Protein AF-A0A7C3R305-F1 (afdb_monomer_lite)

Structure (mmCIF, N/CA/C/O backbone):
data_AF-A0A7C3R305-F1
#
_entry.id   AF-A0A7C3R305-F1
#
loop_
_atom_site.group_PDB
_atom_site.id
_atom_site.type_symbol
_atom_site.label_atom_id
_atom_site.label_alt_id
_atom_site.label_comp_id
_atom_site.label_asym_id
_atom_site.label_entity_id
_atom_site.label_seq_id
_atom_site.pdbx_PDB_ins_code
_atom_site.Cartn_x
_atom_site.Cartn_y
_atom_site.Cartn_z
_atom_site.occupancy
_atom_site.B_iso_or_equiv
_atom_site.auth_seq_id
_atom_site.auth_comp_id
_atom_site.auth_asym_id
_atom_site.auth_atom_id
_atom_site.pdbx_PDB_model_num
ATOM 1 N N . MET A 1 1 ? -6.337 -2.016 -11.220 1.00 75.12 1 MET A N 1
ATOM 2 C CA . MET A 1 1 ? -5.970 -2.031 -9.789 1.00 75.12 1 MET A CA 1
ATOM 3 C C . MET A 1 1 ? -5.066 -0.841 -9.471 1.00 75.12 1 MET A C 1
ATOM 5 O O . MET A 1 1 ? -4.197 -0.546 -10.280 1.00 75.12 1 MET A O 1
ATOM 9 N N . ARG A 1 2 ? -5.263 -0.157 -8.337 1.00 80.44 2 ARG A N 1
ATOM 10 C CA . ARG A 1 2 ? -4.468 1.001 -7.887 1.00 80.44 2 ARG A CA 1
ATOM 11 C C . ARG A 1 2 ? -4.003 0.792 -6.447 1.00 80.44 2 ARG A C 1
ATOM 13 O O . ARG A 1 2 ? -4.835 0.585 -5.569 1.00 80.44 2 ARG A O 1
ATOM 20 N N . LEU A 1 3 ? -2.698 0.873 -6.201 1.00 83.62 3 LEU A N 1
ATOM 21 C CA . LEU A 1 3 ? -2.130 0.790 -4.852 1.00 83.62 3 LEU A CA 1
ATOM 22 C C . LEU A 1 3 ? -2.492 2.049 -4.056 1.00 83.62 3 LEU A C 1
ATOM 24 O O . LEU A 1 3 ? -2.285 3.167 -4.530 1.00 83.62 3 LEU A O 1
ATOM 28 N N . LEU A 1 4 ? -3.056 1.874 -2.860 1.00 89.62 4 LEU A N 1
ATOM 29 C CA . LEU A 1 4 ? -3.477 2.985 -2.010 1.00 89.62 4 LEU A CA 1
ATOM 30 C C . LEU A 1 4 ? -2.444 3.294 -0.939 1.00 89.62 4 LEU A C 1
ATOM 32 O O . LEU A 1 4 ? -1.928 4.410 -0.899 1.00 89.62 4 LEU A O 1
ATOM 36 N N . PHE A 1 5 ? -2.149 2.322 -0.080 1.00 92.62 5 PHE A N 1
ATOM 37 C CA . PHE A 1 5 ? -1.180 2.473 0.996 1.00 92.62 5 PHE A CA 1
ATOM 38 C C . PHE A 1 5 ? -0.674 1.122 1.499 1.00 92.62 5 PHE A C 1
ATOM 40 O O . PHE A 1 5 ? -1.287 0.085 1.250 1.00 92.62 5 PHE A O 1
ATOM 47 N N . ILE A 1 6 ? 0.435 1.164 2.231 1.00 92.69 6 ILE A N 1
ATOM 48 C CA . ILE A 1 6 ? 0.988 0.044 2.998 1.00 92.69 6 ILE A CA 1
ATOM 49 C C . ILE A 1 6 ? 0.831 0.385 4.477 1.00 92.69 6 ILE A C 1
ATOM 51 O O . ILE A 1 6 ? 1.137 1.513 4.876 1.00 92.69 6 ILE A O 1
ATOM 55 N N . TYR A 1 7 ? 0.365 -0.565 5.281 1.00 94.12 7 TYR A N 1
ATOM 56 C CA . TYR A 1 7 ? 0.293 -0.424 6.732 1.00 94.12 7 TYR A CA 1
ATOM 57 C C . TYR A 1 7 ? 1.203 -1.436 7.415 1.00 94.12 7 TYR A C 1
ATOM 59 O O . TYR A 1 7 ? 1.065 -2.637 7.198 1.00 94.12 7 TYR A O 1
ATOM 67 N N . PHE A 1 8 ? 2.099 -0.940 8.264 1.00 94.06 8 PHE A N 1
ATOM 68 C CA . PHE A 1 8 ? 2.980 -1.753 9.095 1.00 94.06 8 PHE A CA 1
ATOM 69 C C . PHE A 1 8 ? 2.305 -2.021 10.438 1.00 94.06 8 PHE A C 1
ATOM 71 O O . PHE A 1 8 ? 2.181 -1.119 11.267 1.00 94.06 8 PHE A O 1
ATOM 78 N N . TYR A 1 9 ? 1.848 -3.255 10.641 1.00 92.69 9 TYR A N 1
ATOM 79 C CA . TYR A 1 9 ? 1.238 -3.697 11.897 1.00 92.69 9 TYR A CA 1
ATOM 80 C C . TYR A 1 9 ? 2.242 -4.328 12.861 1.00 92.69 9 TYR A C 1
ATOM 82 O O . TYR A 1 9 ? 1.906 -4.528 14.021 1.00 92.69 9 TYR A O 1
ATOM 90 N N . GLU A 1 10 ? 3.468 -4.588 12.410 1.00 92.75 10 GLU A N 1
ATOM 91 C CA . GLU A 1 10 ? 4.608 -4.867 13.280 1.00 92.75 10 GLU A CA 1
ATOM 92 C C . GLU A 1 10 ? 5.788 -3.961 12.920 1.00 92.75 10 GLU A C 1
ATOM 94 O O . GLU A 1 10 ? 5.895 -3.435 11.808 1.00 92.75 10 GLU A O 1
ATOM 99 N N . THR A 1 11 ? 6.704 -3.779 13.871 1.00 94.06 11 THR A N 1
ATOM 100 C CA . THR A 1 11 ? 7.942 -3.037 13.618 1.00 94.06 11 THR A CA 1
ATOM 101 C C . THR A 1 11 ? 8.892 -3.874 12.763 1.00 94.06 11 THR A C 1
ATOM 103 O O . THR A 1 11 ? 9.287 -4.973 13.151 1.00 94.06 11 THR A O 1
ATOM 106 N N . LYS A 1 12 ? 9.329 -3.328 11.624 1.00 93.44 12 LYS A N 1
ATOM 107 C CA . LYS A 1 12 ? 10.298 -3.970 10.729 1.00 93.44 12 LYS A CA 1
ATOM 108 C C . LYS A 1 12 ? 11.328 -2.959 10.234 1.00 93.44 12 LYS A C 1
ATOM 110 O O . LYS A 1 12 ? 11.027 -2.059 9.452 1.00 93.44 12 LYS A O 1
ATOM 115 N N . GLY A 1 13 ? 12.576 -3.140 10.669 1.00 89.56 13 GLY A N 1
ATOM 116 C CA . GLY A 1 13 ? 13.680 -2.238 10.337 1.00 89.56 13 GLY A CA 1
ATOM 117 C C . GLY A 1 13 ? 13.389 -0.802 10.771 1.00 89.56 13 GLY A C 1
ATOM 118 O O . GLY A 1 13 ? 13.283 -0.532 11.962 1.00 89.56 13 GLY A O 1
ATOM 119 N N . THR A 1 14 ? 13.273 0.116 9.811 1.00 89.88 14 THR A N 1
ATOM 120 C CA . THR A 1 14 ? 13.009 1.544 10.059 1.00 89.88 14 THR A CA 1
ATOM 121 C C . THR A 1 14 ? 11.526 1.878 10.224 1.00 89.88 14 THR A C 1
ATOM 123 O O . THR A 1 14 ? 11.201 2.957 10.724 1.00 89.88 14 THR A O 1
ATOM 126 N N . PHE A 1 15 ? 10.623 0.977 9.834 1.00 93.31 15 PHE A N 1
ATOM 127 C CA . PHE A 1 15 ? 9.183 1.190 9.933 1.00 93.31 15 PHE A CA 1
ATOM 128 C C . PHE A 1 15 ? 8.678 0.690 11.281 1.00 93.31 15 PHE A C 1
ATOM 130 O O . PHE A 1 15 ? 8.815 -0.488 11.611 1.00 93.31 15 PHE A O 1
ATOM 137 N N . LYS A 1 16 ? 8.102 1.600 12.068 1.00 95.00 16 LYS A N 1
ATOM 138 C CA . LYS A 1 16 ? 7.470 1.271 13.349 1.00 95.00 16 LYS A CA 1
ATOM 139 C C . LYS A 1 16 ? 6.061 0.738 13.124 1.00 95.00 16 LYS A C 1
ATOM 141 O O . LYS A 1 16 ? 5.419 1.080 12.128 1.00 95.00 16 LYS A O 1
ATOM 146 N N . GLU A 1 17 ? 5.564 -0.018 14.091 1.00 93.94 17 GLU A N 1
ATOM 147 C CA . GLU A 1 17 ? 4.142 -0.344 14.164 1.00 93.94 17 GLU A CA 1
ATOM 148 C C . GLU A 1 17 ? 3.280 0.925 14.037 1.00 93.94 17 GLU A C 1
ATOM 150 O O . GLU A 1 17 ? 3.595 1.983 14.587 1.00 93.94 17 GLU A O 1
ATOM 155 N N . GLY A 1 18 ? 2.200 0.823 13.266 1.00 92.44 18 GLY A N 1
ATOM 156 C CA . GLY A 1 18 ? 1.284 1.920 12.988 1.00 92.44 18 GLY A CA 1
ATOM 157 C C . GLY A 1 18 ? 1.693 2.791 11.800 1.00 92.44 18 GLY A C 1
ATOM 158 O O . GLY A 1 18 ? 0.936 3.687 11.424 1.00 92.44 18 GLY A O 1
ATOM 159 N N . THR A 1 19 ? 2.857 2.548 11.185 1.00 94.50 19 THR A N 1
ATOM 160 C CA . THR A 1 19 ? 3.308 3.338 10.032 1.00 94.50 19 THR A CA 1
ATOM 161 C C . THR A 1 19 ? 2.393 3.110 8.829 1.00 94.50 19 THR A C 1
ATOM 163 O O . THR A 1 19 ? 2.194 1.976 8.394 1.00 94.50 19 THR A O 1
ATOM 166 N N . ILE A 1 20 ? 1.880 4.203 8.256 1.00 94.62 20 ILE A N 1
ATOM 167 C CA . ILE A 1 20 ? 1.140 4.209 6.991 1.00 94.62 20 ILE A CA 1
ATOM 168 C C . ILE A 1 20 ? 2.007 4.870 5.923 1.00 94.62 20 ILE A C 1
ATOM 170 O O . ILE A 1 20 ? 2.346 6.048 6.035 1.00 94.62 20 ILE A O 1
ATOM 174 N N . ILE A 1 21 ? 2.310 4.136 4.855 1.00 92.31 21 ILE A N 1
ATOM 175 C CA . ILE A 1 21 ? 2.936 4.686 3.652 1.00 92.31 21 ILE A CA 1
ATOM 176 C C . ILE A 1 21 ? 1.854 4.882 2.596 1.00 92.31 21 ILE A C 1
ATOM 178 O O . ILE A 1 21 ? 1.398 3.917 1.987 1.00 92.31 21 ILE A O 1
ATOM 182 N N . SER A 1 22 ? 1.429 6.129 2.384 1.00 90.31 22 SER A N 1
ATOM 183 C CA . SER A 1 22 ? 0.449 6.463 1.345 1.00 90.31 22 SER A CA 1
ATOM 184 C C . SER A 1 22 ? 1.109 6.479 -0.032 1.00 90.31 22 SER A C 1
ATOM 186 O O . SER A 1 22 ? 2.066 7.218 -0.256 1.00 90.31 22 SER A O 1
ATOM 188 N N . LEU A 1 23 ? 0.571 5.689 -0.957 1.00 84.81 23 LEU A N 1
ATOM 189 C CA . LEU A 1 23 ? 1.038 5.571 -2.341 1.00 84.81 23 LEU A CA 1
ATOM 190 C C . LEU A 1 23 ? 0.098 6.273 -3.332 1.00 84.81 23 LEU A C 1
ATOM 192 O O . LEU A 1 23 ? 0.502 6.599 -4.445 1.00 84.81 23 LEU A O 1
ATOM 196 N N . SER A 1 24 ? -1.147 6.550 -2.932 1.00 83.06 24 SER A N 1
ATOM 197 C CA . SER A 1 24 ? -2.142 7.200 -3.785 1.00 83.06 24 SER A CA 1
ATOM 198 C C . SER A 1 24 ? -2.327 8.680 -3.462 1.00 83.06 24 SER A C 1
ATOM 200 O O . SER A 1 24 ? -2.426 9.079 -2.304 1.00 83.06 24 SER A O 1
ATOM 202 N N . LYS A 1 25 ? -2.474 9.500 -4.511 1.00 82.56 25 LYS A N 1
ATOM 203 C CA . LYS A 1 25 ? -2.934 10.899 -4.408 1.00 82.56 25 LYS A CA 1
ATOM 204 C C . LYS A 1 25 ? -4.462 11.031 -4.350 1.00 82.56 25 LYS A C 1
ATOM 206 O O . LYS A 1 25 ? -4.971 12.123 -4.089 1.00 82.56 25 LYS A O 1
ATOM 211 N N . LYS A 1 26 ? -5.194 9.942 -4.620 1.00 87.19 26 LYS A N 1
ATOM 212 C CA . LYS A 1 26 ? -6.662 9.926 -4.677 1.00 87.19 26 LYS A CA 1
ATOM 213 C C . LYS A 1 26 ? -7.300 10.011 -3.303 1.00 87.19 26 LYS A C 1
ATOM 215 O O . LYS A 1 26 ? -8.376 10.590 -3.178 1.00 87.19 26 LYS A O 1
ATOM 220 N N . TYR A 1 27 ? -6.650 9.451 -2.290 1.00 90.50 27 TYR A N 1
ATOM 221 C CA . TYR A 1 27 ? -7.194 9.383 -0.945 1.00 90.50 27 TYR A CA 1
ATOM 222 C C . TYR A 1 27 ? -6.183 9.859 0.087 1.00 90.50 27 TYR A C 1
ATOM 224 O O . TYR A 1 27 ? -4.997 9.557 0.002 1.00 90.50 27 TYR A O 1
ATOM 232 N N . THR A 1 28 ? -6.677 10.560 1.100 1.00 92.06 28 THR A N 1
ATOM 233 C CA . THR A 1 28 ? -5.970 10.727 2.368 1.00 92.06 28 THR A CA 1
ATOM 234 C C . THR A 1 28 ? -6.388 9.596 3.299 1.00 92.06 28 THR A C 1
ATOM 236 O O . THR A 1 28 ? -7.586 9.362 3.475 1.00 92.06 28 THR A O 1
ATOM 239 N N . VAL A 1 29 ? -5.406 8.904 3.877 1.00 93.94 29 VAL A N 1
ATOM 240 C CA . VAL A 1 29 ? -5.608 7.773 4.792 1.00 93.94 29 VAL A CA 1
ATOM 241 C C . VAL A 1 29 ? -5.477 8.252 6.234 1.00 93.94 29 VAL A C 1
ATOM 243 O O . VAL A 1 29 ? -4.595 9.047 6.555 1.00 93.94 29 VAL A O 1
ATOM 246 N N . SER A 1 30 ? -6.333 7.762 7.122 1.00 92.81 30 SER A N 1
ATOM 247 C CA . SER A 1 30 ? -6.197 7.946 8.568 1.00 92.81 30 SER A CA 1
ATOM 248 C C . SER A 1 30 ? -6.503 6.635 9.280 1.00 92.81 30 SER A C 1
ATOM 250 O O . SER A 1 30 ? -7.510 6.001 8.967 1.00 92.81 30 SER A O 1
ATOM 252 N N . LYS A 1 31 ? -5.646 6.230 10.223 1.00 92.44 31 LYS A N 1
ATOM 253 C CA . LYS A 1 31 ? -5.933 5.115 11.136 1.00 92.44 31 LYS A CA 1
ATOM 254 C C . LYS A 1 31 ? -6.958 5.580 12.173 1.00 92.44 31 LYS A C 1
ATOM 256 O O . LYS A 1 31 ? -6.868 6.717 12.635 1.00 92.44 31 LYS A O 1
ATOM 261 N N . LEU A 1 32 ? -7.918 4.730 12.513 1.00 91.56 32 LEU A N 1
ATOM 262 C CA . LEU A 1 32 ? -8.786 4.932 13.673 1.00 91.56 32 LEU A CA 1
ATOM 263 C C . LEU A 1 32 ? -8.167 4.259 14.912 1.00 91.56 32 LEU A C 1
ATOM 265 O O . LEU A 1 32 ? -7.203 3.504 14.799 1.00 91.56 32 LEU A O 1
ATOM 269 N N . ASP A 1 33 ? -8.706 4.534 16.101 1.00 81.69 33 ASP A N 1
ATOM 270 C CA . ASP A 1 33 ? -8.149 4.022 17.369 1.00 81.69 33 ASP A CA 1
ATOM 271 C C . ASP A 1 33 ? -8.233 2.494 17.499 1.00 81.69 33 ASP A C 1
ATOM 273 O O . ASP A 1 33 ? -7.533 1.890 18.309 1.00 81.69 33 ASP A O 1
ATOM 277 N N . LYS A 1 34 ? -9.089 1.860 16.697 1.00 80.62 34 LYS A N 1
ATOM 278 C CA . LYS A 1 34 ? -9.234 0.409 16.641 1.00 80.62 34 LYS A CA 1
ATOM 279 C C . LYS A 1 34 ? -8.247 -0.213 15.660 1.00 80.62 34 LYS A C 1
ATOM 281 O O . LYS A 1 34 ? -7.893 0.367 14.631 1.00 80.62 34 LYS A O 1
ATOM 286 N N . ASP A 1 35 ? -7.852 -1.440 15.967 1.00 84.50 35 ASP A N 1
ATOM 287 C CA . ASP A 1 35 ? -6.965 -2.221 15.119 1.00 84.50 35 ASP A CA 1
ATOM 288 C C . ASP A 1 35 ? -7.564 -2.443 13.725 1.00 84.50 35 ASP A C 1
ATOM 290 O O . ASP A 1 35 ? -8.722 -2.825 13.583 1.00 84.50 35 ASP A O 1
ATOM 294 N N . PHE A 1 36 ? -6.745 -2.207 12.695 1.00 91.06 36 PHE A N 1
ATOM 295 C CA . PHE A 1 36 ? -7.070 -2.425 11.277 1.00 91.06 36 PHE A CA 1
ATOM 296 C C . PHE A 1 36 ? -8.291 -1.653 10.740 1.00 91.06 36 PHE A C 1
ATOM 298 O O . PHE A 1 36 ? -8.817 -1.996 9.678 1.00 91.06 36 PHE A O 1
ATOM 305 N N . GLU A 1 37 ? -8.707 -0.575 11.413 1.00 94.31 37 GLU A N 1
ATOM 306 C CA . GLU A 1 37 ? -9.743 0.335 10.921 1.00 94.31 37 GLU A CA 1
ATOM 307 C C . GLU A 1 37 ? -9.144 1.618 10.324 1.00 94.31 37 GLU A C 1
ATOM 309 O O . GLU A 1 37 ? -8.340 2.320 10.947 1.00 94.31 37 GLU A O 1
ATOM 314 N N . PHE A 1 38 ? -9.582 1.963 9.112 1.00 95.75 38 PHE A N 1
ATOM 315 C CA . PHE A 1 38 ? -9.079 3.109 8.362 1.00 95.75 38 PHE A CA 1
ATOM 316 C C . PHE A 1 38 ? -10.208 3.974 7.809 1.00 95.75 38 PHE A C 1
ATOM 318 O O . PHE A 1 38 ? -11.257 3.499 7.369 1.00 95.75 38 PHE A O 1
ATOM 325 N N . LYS A 1 39 ? -9.950 5.279 7.754 1.00 95.50 39 LYS A N 1
ATOM 326 C CA . LYS A 1 39 ? -10.785 6.255 7.061 1.00 95.50 39 LYS A CA 1
ATOM 327 C C . LYS A 1 39 ? -10.057 6.767 5.826 1.00 95.50 39 LYS A C 1
ATOM 329 O O . LYS A 1 39 ? -8.943 7.280 5.918 1.00 95.50 39 LYS A O 1
ATOM 334 N N . LEU A 1 40 ? -10.710 6.649 4.677 1.00 94.50 40 LEU A N 1
ATOM 335 C CA . LEU A 1 40 ? -10.227 7.125 3.386 1.00 94.50 40 LEU A CA 1
ATOM 336 C C . LEU A 1 40 ? -11.082 8.310 2.944 1.00 94.50 40 LEU A C 1
ATOM 338 O O . LEU A 1 40 ? -12.264 8.161 2.631 1.00 94.50 40 LEU A O 1
ATOM 342 N N . LYS A 1 41 ? -10.476 9.499 2.893 1.00 94.00 41 LYS A N 1
ATOM 343 C CA . LYS A 1 41 ? -11.121 10.712 2.379 1.00 94.00 41 LYS A CA 1
ATOM 344 C C . LYS A 1 41 ? -10.666 10.957 0.945 1.00 94.00 41 LYS A C 1
ATOM 346 O O . LYS A 1 41 ? -9.481 11.190 0.717 1.00 94.00 41 LYS A O 1
ATOM 351 N N . LYS A 1 42 ? -11.595 10.914 -0.018 1.00 91.25 42 LYS A N 1
ATOM 352 C CA . LYS A 1 42 ? -11.282 11.213 -1.424 1.00 91.25 42 LYS A CA 1
ATOM 353 C C . LYS A 1 42 ? -10.814 12.665 -1.551 1.00 91.25 42 LYS A C 1
ATOM 355 O O . LYS A 1 42 ? -11.415 13.576 -0.984 1.00 91.25 42 LYS A O 1
ATOM 360 N N . ASN A 1 43 ? -9.738 12.866 -2.296 1.00 88.81 43 ASN A N 1
ATOM 361 C CA . ASN A 1 43 ? -9.264 14.178 -2.687 1.00 88.81 43 ASN A CA 1
ATOM 362 C C . ASN A 1 43 ? -10.131 14.699 -3.842 1.00 88.81 43 ASN A C 1
ATOM 364 O O . ASN A 1 43 ? -10.144 14.116 -4.925 1.00 88.81 43 ASN A O 1
ATOM 368 N N . ASN A 1 44 ? -10.838 15.805 -3.616 1.00 87.69 44 ASN A N 1
ATOM 369 C CA . ASN A 1 44 ? -11.737 16.405 -4.607 1.00 87.69 44 ASN A CA 1
ATOM 370 C C . ASN A 1 44 ? -10.999 16.944 -5.843 1.00 87.69 44 ASN A C 1
ATOM 372 O O . ASN A 1 44 ? -11.617 17.125 -6.885 1.00 87.69 44 ASN A O 1
ATOM 376 N N . LEU A 1 45 ? -9.693 17.198 -5.729 1.00 85.56 45 LEU A N 1
ATOM 377 C CA . LEU A 1 45 ? -8.846 17.659 -6.831 1.00 85.56 45 LEU A CA 1
ATOM 378 C C . LEU A 1 45 ? -8.261 16.503 -7.650 1.00 85.56 45 LEU A C 1
ATOM 380 O O . LEU A 1 45 ? -7.593 16.741 -8.654 1.00 85.56 45 LEU A O 1
ATOM 384 N N . PHE A 1 46 ? -8.462 15.254 -7.220 1.00 82.81 46 PHE A N 1
ATOM 385 C CA . PHE A 1 46 ? -7.953 14.103 -7.947 1.00 82.81 46 PHE A CA 1
ATOM 386 C C . PHE A 1 46 ? -8.764 13.876 -9.223 1.00 82.81 46 PHE A C 1
ATOM 388 O O . PHE A 1 46 ? -9.975 13.661 -9.176 1.00 82.81 46 PHE A O 1
ATOM 395 N N . GLN A 1 47 ? -8.070 13.879 -10.354 1.00 79.69 47 GLN A N 1
ATOM 396 C CA . GLN A 1 47 ? -8.631 13.575 -11.661 1.00 79.69 47 GLN A CA 1
ATOM 397 C C . GLN A 1 47 ? -8.277 12.126 -12.012 1.00 79.69 47 GLN A C 1
ATOM 399 O O . GLN A 1 47 ? -7.100 11.804 -12.165 1.00 79.69 47 GLN A O 1
ATOM 404 N N . ASP A 1 48 ? -9.289 11.253 -12.102 1.00 73.38 48 ASP A N 1
ATOM 405 C CA . ASP A 1 48 ? -9.087 9.812 -12.330 1.00 73.38 48 ASP A CA 1
ATOM 406 C C . ASP A 1 48 ? -8.393 9.518 -13.683 1.00 73.38 48 ASP A C 1
ATOM 408 O O . ASP A 1 48 ? -7.641 8.548 -13.744 1.00 73.38 48 ASP A O 1
ATOM 412 N N . ASP A 1 49 ? -8.547 10.392 -14.689 1.00 68.56 49 ASP A N 1
ATOM 413 C CA . ASP A 1 49 ? -8.012 10.227 -16.056 1.00 68.56 49 ASP A CA 1
ATOM 414 C C . ASP A 1 49 ? -6.790 11.123 -16.375 1.00 68.56 49 ASP A C 1
ATOM 416 O O . ASP A 1 49 ? -6.428 11.293 -17.538 1.00 68.56 49 ASP A O 1
ATOM 420 N N . PHE A 1 50 ? -6.157 11.746 -15.370 1.00 66.69 50 PHE A N 1
ATOM 421 C CA . PHE A 1 50 ? -5.034 12.672 -15.609 1.00 66.69 50 PHE A CA 1
ATOM 422 C C . PHE A 1 50 ? -3.761 11.961 -16.084 1.00 66.69 50 PHE A C 1
ATOM 424 O O . PHE A 1 50 ? -3.098 12.402 -17.022 1.00 66.69 50 PHE A O 1
ATOM 431 N N . TYR A 1 51 ? -3.418 10.851 -15.434 1.00 58.16 51 TYR A N 1
ATOM 432 C CA . TYR A 1 51 ? -2.404 9.927 -15.924 1.00 58.16 51 TYR A CA 1
ATOM 433 C C . TYR A 1 51 ? -3.157 8.912 -16.787 1.00 58.16 51 TYR A C 1
ATOM 435 O O . TYR A 1 51 ? -4.072 8.262 -16.288 1.00 58.16 51 TYR A O 1
ATOM 443 N N . GLY A 1 52 ? -2.856 8.850 -18.089 1.00 55.06 52 GLY A N 1
ATOM 444 C CA . GLY A 1 52 ? -3.562 7.981 -19.038 1.00 55.06 52 GLY A CA 1
ATOM 445 C C . GLY A 1 52 ? -3.710 6.543 -18.524 1.00 55.06 52 GLY A C 1
ATOM 446 O O . GLY A 1 52 ? -2.922 6.096 -17.695 1.00 55.06 52 GLY A O 1
ATOM 447 N N . SER A 1 53 ? -4.707 5.819 -19.039 1.00 53.38 53 SER A N 1
ATOM 448 C CA . SER A 1 53 ? -5.298 4.576 -18.502 1.00 53.38 53 SER A CA 1
ATOM 449 C C . SER A 1 53 ? -4.367 3.428 -18.070 1.00 53.38 53 SER A C 1
ATOM 451 O O . SER A 1 53 ? -4.869 2.430 -17.557 1.00 53.38 53 SER A O 1
ATOM 453 N N . ASN A 1 54 ? -3.051 3.505 -18.285 1.00 49.62 54 ASN A N 1
ATOM 454 C CA . ASN A 1 54 ? -2.205 2.322 -18.325 1.00 49.62 54 ASN A CA 1
ATOM 455 C C . ASN A 1 54 ? -1.060 2.262 -17.297 1.00 49.62 54 ASN A C 1
ATOM 457 O O . ASN A 1 54 ? -0.657 1.139 -17.012 1.00 49.62 54 ASN A O 1
ATOM 461 N N . ILE A 1 55 ? -0.512 3.358 -16.731 1.00 56.09 55 ILE A N 1
ATOM 462 C CA . ILE A 1 55 ? 0.658 3.246 -15.818 1.00 56.09 55 ILE A CA 1
ATOM 463 C C . ILE A 1 55 ? 0.738 4.381 -14.771 1.00 56.09 55 ILE A C 1
ATOM 465 O O . ILE A 1 55 ? 0.970 5.537 -15.122 1.00 56.09 55 ILE A O 1
ATOM 469 N N . ASP A 1 56 ? 0.657 4.025 -13.482 1.00 55.28 56 ASP A N 1
ATOM 470 C CA . ASP A 1 56 ? 1.110 4.859 -12.356 1.00 55.28 56 ASP A CA 1
ATOM 471 C C . ASP A 1 56 ? 2.603 4.560 -12.089 1.00 55.28 56 ASP A C 1
ATOM 473 O O . ASP A 1 56 ? 2.967 3.416 -11.812 1.00 55.28 56 ASP A O 1
ATOM 477 N N . ILE A 1 57 ? 3.484 5.566 -12.176 1.00 63.03 57 ILE A N 1
ATOM 478 C CA . ILE A 1 57 ? 4.928 5.410 -11.906 1.00 63.03 57 ILE A CA 1
ATOM 479 C C . ILE A 1 57 ? 5.249 5.938 -10.504 1.00 63.03 57 ILE A C 1
ATOM 481 O O . ILE A 1 57 ? 5.033 7.114 -10.210 1.00 63.03 57 ILE A O 1
ATOM 485 N N . GLY A 1 58 ? 5.813 5.078 -9.654 1.00 64.81 58 GLY A N 1
ATOM 486 C CA . GLY A 1 58 ? 6.359 5.438 -8.345 1.00 64.81 58 GLY A CA 1
ATOM 487 C C . GLY A 1 58 ? 7.872 5.232 -8.302 1.00 64.81 58 GLY A C 1
ATOM 488 O O . GLY A 1 58 ? 8.375 4.225 -8.795 1.00 64.81 58 GLY A O 1
ATOM 489 N N . ALA A 1 59 ? 8.602 6.169 -7.696 1.00 67.88 59 ALA A N 1
ATOM 490 C CA . ALA A 1 59 ? 10.036 6.040 -7.450 1.00 67.88 59 ALA A CA 1
ATOM 491 C C . ALA A 1 59 ? 10.304 6.010 -5.941 1.00 67.88 59 ALA A C 1
ATOM 493 O O . ALA A 1 59 ? 9.845 6.885 -5.208 1.00 67.88 59 ALA A O 1
ATOM 494 N N . VAL A 1 60 ? 11.065 5.014 -5.483 1.00 71.69 60 VAL A N 1
ATOM 495 C CA . VAL A 1 60 ? 11.523 4.902 -4.090 1.00 71.69 60 VAL A CA 1
ATOM 496 C C . VAL A 1 60 ? 12.996 5.298 -4.041 1.00 71.69 60 VAL A C 1
ATOM 498 O O . VAL A 1 60 ? 13.851 4.587 -4.565 1.00 71.69 60 VAL A O 1
ATOM 501 N N . ILE A 1 61 ? 13.297 6.434 -3.412 1.00 74.75 61 ILE A N 1
ATOM 502 C CA . ILE A 1 61 ? 14.652 6.990 -3.297 1.00 74.75 61 ILE A CA 1
ATOM 503 C C . ILE A 1 61 ? 14.959 7.220 -1.816 1.00 74.75 61 ILE A C 1
ATOM 505 O O . ILE A 1 61 ? 14.096 7.651 -1.057 1.00 74.75 61 ILE A O 1
ATOM 509 N N . GLY A 1 62 ? 16.188 6.929 -1.400 1.00 76.06 62 GLY A N 1
ATOM 510 C CA . GLY A 1 62 ? 16.654 7.169 -0.036 1.00 76.06 62 GLY A CA 1
ATOM 511 C C . GLY A 1 62 ? 18.053 6.611 0.191 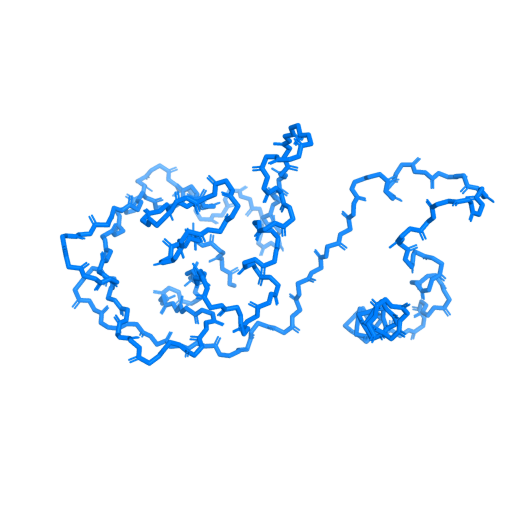1.00 76.06 62 GLY A C 1
ATOM 512 O O . GLY A 1 62 ? 18.530 5.782 -0.589 1.00 76.06 62 GLY A O 1
ATOM 513 N N . GLU A 1 63 ? 18.701 7.033 1.273 1.00 77.44 63 GLU A N 1
ATOM 514 C CA . GLU A 1 63 ? 20.035 6.565 1.664 1.00 77.44 63 GLU A CA 1
ATOM 515 C C . GLU A 1 63 ? 20.055 5.067 2.011 1.00 77.44 63 GLU A C 1
ATOM 517 O O . GLU A 1 63 ? 19.015 4.404 2.150 1.00 77.44 63 GLU A O 1
ATOM 522 N N . ASN A 1 64 ? 21.248 4.486 2.119 1.00 75.44 64 ASN A N 1
ATOM 523 C CA . ASN A 1 64 ? 21.400 3.097 2.545 1.00 75.44 64 ASN A CA 1
ATOM 524 C C . ASN A 1 64 ? 20.872 2.907 3.975 1.00 75.44 64 ASN A C 1
ATOM 526 O O . ASN A 1 64 ? 21.016 3.779 4.821 1.00 75.44 64 ASN A O 1
ATOM 530 N N . GLY A 1 65 ? 20.207 1.777 4.229 1.00 77.44 65 GLY A N 1
ATOM 531 C CA . GLY A 1 65 ? 19.623 1.477 5.544 1.00 77.44 65 GLY A CA 1
ATOM 532 C C . GLY A 1 65 ? 18.270 2.136 5.847 1.00 77.44 65 GLY A C 1
ATOM 533 O O . GLY A 1 65 ? 17.674 1.827 6.869 1.00 77.44 65 GLY A O 1
ATOM 534 N N . THR A 1 66 ? 17.715 2.961 4.953 1.00 84.19 66 THR A N 1
ATOM 535 C CA . THR A 1 66 ? 16.418 3.652 5.167 1.00 84.19 66 THR A CA 1
ATOM 536 C C . THR A 1 66 ? 15.173 2.758 5.076 1.00 84.19 66 THR A C 1
ATOM 538 O O . THR A 1 66 ? 14.059 3.229 5.287 1.00 84.19 66 THR A O 1
ATOM 541 N N . GLY A 1 67 ? 15.338 1.464 4.779 1.00 84.25 67 GLY A N 1
ATOM 542 C CA . GLY A 1 67 ? 14.233 0.501 4.700 1.00 84.25 67 GLY A CA 1
ATOM 543 C C . GLY A 1 67 ? 13.647 0.290 3.302 1.00 84.25 67 GLY A C 1
ATOM 544 O O . GLY A 1 67 ? 12.632 -0.384 3.177 1.00 84.25 67 GLY A O 1
ATOM 545 N N . LYS A 1 68 ? 14.288 0.786 2.231 1.00 85.88 68 LYS A N 1
ATOM 546 C CA . LYS A 1 68 ? 13.825 0.588 0.838 1.00 85.88 68 LYS A CA 1
ATOM 547 C C . LYS A 1 68 ? 13.485 -0.875 0.516 1.00 85.88 68 LYS A C 1
ATOM 549 O O . LYS A 1 68 ? 12.422 -1.144 -0.026 1.00 85.88 68 LYS A O 1
ATOM 554 N N . SER A 1 69 ? 14.348 -1.820 0.894 1.00 82.25 69 SER A N 1
ATOM 555 C CA . SER A 1 69 ? 14.114 -3.252 0.654 1.00 82.25 69 SER A CA 1
ATOM 556 C C . SER A 1 69 ? 12.919 -3.793 1.436 1.00 82.25 69 SER A C 1
ATOM 558 O O . SER A 1 69 ? 12.184 -4.622 0.918 1.00 82.25 69 SER A O 1
ATOM 560 N N . ILE A 1 70 ? 12.691 -3.299 2.658 1.00 87.00 70 ILE A N 1
ATOM 561 C CA . ILE A 1 70 ? 11.522 -3.674 3.463 1.00 87.00 70 ILE A CA 1
ATOM 562 C C . ILE A 1 70 ? 10.251 -3.159 2.788 1.00 87.00 70 ILE A C 1
ATOM 564 O O . ILE A 1 70 ? 9.309 -3.920 2.638 1.00 87.00 70 ILE A O 1
ATOM 568 N N . LEU A 1 71 ? 10.254 -1.915 2.297 1.00 86.94 71 LEU A N 1
ATOM 569 C CA . LEU A 1 71 ? 9.118 -1.336 1.576 1.00 86.94 71 LEU A CA 1
ATOM 570 C C . LEU A 1 71 ? 8.761 -2.131 0.310 1.00 86.94 71 LEU A C 1
ATOM 572 O O . LEU A 1 71 ? 7.588 -2.373 0.042 1.00 86.94 71 LEU A O 1
ATOM 576 N N . ILE A 1 72 ? 9.767 -2.543 -0.467 1.00 83.44 72 ILE A N 1
ATOM 577 C CA . ILE A 1 72 ? 9.557 -3.379 -1.657 1.00 83.44 72 ILE A CA 1
ATOM 578 C C . ILE A 1 72 ? 9.060 -4.774 -1.263 1.00 83.44 72 ILE A C 1
ATOM 580 O O . ILE A 1 72 ? 8.141 -5.291 -1.895 1.00 83.44 72 ILE A O 1
ATOM 584 N N . ASN A 1 73 ? 9.604 -5.368 -0.199 1.00 81.50 73 ASN A N 1
ATOM 585 C CA . ASN A 1 73 ? 9.158 -6.675 0.279 1.00 81.50 73 ASN A CA 1
ATOM 586 C C . ASN A 1 73 ? 7.732 -6.642 0.841 1.00 81.50 73 ASN A C 1
ATOM 588 O O . ASN A 1 73 ? 7.003 -7.588 0.594 1.00 81.50 73 ASN A O 1
ATOM 592 N N . SER A 1 74 ? 7.289 -5.552 1.474 1.00 85.06 74 SER A N 1
ATOM 593 C CA . SER A 1 74 ? 5.880 -5.366 1.860 1.00 85.06 74 SER A CA 1
ATOM 594 C C . SER A 1 74 ? 4.919 -5.435 0.672 1.00 85.06 74 SER A C 1
ATOM 596 O O . SER A 1 74 ? 3.761 -5.801 0.832 1.00 85.06 74 SER A O 1
ATOM 598 N N . LEU A 1 75 ? 5.377 -5.047 -0.523 1.00 80.62 75 LEU A N 1
ATOM 599 C CA . LEU A 1 75 ? 4.588 -5.147 -1.751 1.00 80.62 75 LEU A CA 1
ATOM 600 C C . LEU A 1 75 ? 4.687 -6.547 -2.370 1.00 80.62 75 LEU A C 1
ATOM 602 O O . LEU A 1 75 ? 3.687 -7.074 -2.847 1.00 80.62 75 LEU A O 1
ATOM 606 N N . ARG A 1 76 ? 5.894 -7.126 -2.390 1.00 76.00 76 ARG A N 1
ATOM 607 C CA . ARG A 1 76 ? 6.214 -8.381 -3.089 1.00 76.00 76 ARG A CA 1
ATOM 608 C C . ARG A 1 76 ? 5.823 -9.634 -2.304 1.00 76.00 76 ARG A C 1
ATOM 610 O O . ARG A 1 76 ? 5.266 -10.565 -2.880 1.00 76.00 76 ARG A O 1
ATOM 617 N N . ASP A 1 77 ? 6.181 -9.691 -1.028 1.00 76.06 77 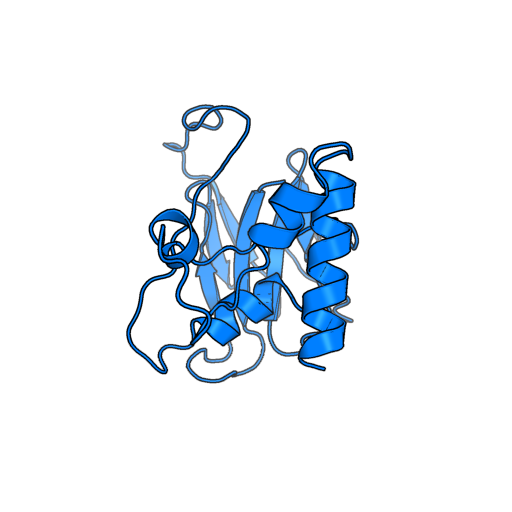ASP A N 1
ATOM 618 C CA . ASP A 1 77 ? 6.020 -10.870 -0.185 1.00 76.06 77 ASP A CA 1
ATOM 619 C C . ASP A 1 77 ? 4.636 -10.871 0.468 1.00 76.06 77 ASP A C 1
ATOM 621 O O . ASP A 1 77 ? 4.409 -10.233 1.492 1.00 76.06 77 ASP A O 1
ATOM 625 N N . LYS A 1 78 ? 3.704 -11.610 -0.137 1.00 73.19 78 LYS A N 1
ATOM 626 C CA . LYS A 1 78 ? 2.324 -11.761 0.357 1.00 73.19 78 LYS A CA 1
ATOM 627 C C . LYS A 1 78 ? 2.212 -12.579 1.648 1.00 73.19 78 LYS A C 1
ATOM 629 O O . LYS A 1 78 ? 1.123 -12.682 2.201 1.00 73.19 78 LYS A O 1
ATOM 634 N N . LYS A 1 79 ? 3.297 -13.240 2.062 1.00 74.81 79 LYS A N 1
ATOM 635 C CA . LYS A 1 79 ? 3.363 -14.043 3.290 1.00 74.81 79 LYS A CA 1
ATOM 636 C C . LYS A 1 79 ? 4.127 -13.321 4.387 1.00 74.81 79 LYS A C 1
ATOM 638 O O . LYS A 1 79 ? 4.506 -13.947 5.381 1.00 74.81 79 LYS A O 1
ATOM 643 N N . ASN A 1 80 ? 4.414 -12.039 4.185 1.00 82.38 80 ASN A N 1
ATOM 644 C CA . ASN A 1 80 ? 5.063 -11.284 5.220 1.00 82.38 80 ASN A CA 1
ATOM 645 C C . ASN A 1 80 ? 4.123 -11.188 6.436 1.00 82.38 80 ASN A C 1
ATOM 647 O O . ASN A 1 80 ? 2.924 -11.426 6.362 1.00 82.38 80 ASN A O 1
ATOM 651 N N . ASN A 1 81 ? 4.702 -10.973 7.606 1.00 88.44 81 ASN A N 1
ATOM 652 C CA . ASN A 1 81 ? 3.959 -10.980 8.862 1.00 88.44 81 ASN A CA 1
ATOM 653 C C . ASN A 1 81 ? 4.078 -9.639 9.590 1.00 88.44 81 ASN A C 1
ATOM 655 O O . ASN A 1 81 ? 3.948 -9.585 10.806 1.00 88.44 81 ASN A O 1
ATOM 659 N N . TYR A 1 82 ? 4.394 -8.567 8.859 1.00 90.81 82 TYR A N 1
ATOM 660 C CA . TYR A 1 82 ? 4.653 -7.248 9.437 1.00 90.81 82 TYR A CA 1
ATOM 661 C C . TYR A 1 82 ? 3.900 -6.111 8.746 1.00 90.81 82 TYR A C 1
ATOM 663 O O . TYR A 1 82 ? 3.816 -5.009 9.298 1.00 90.81 82 TYR A O 1
ATOM 671 N N . SER A 1 83 ? 3.357 -6.333 7.547 1.00 91.88 83 SER A N 1
ATOM 672 C CA . SER A 1 83 ? 2.653 -5.306 6.787 1.00 91.88 83 SER A CA 1
ATOM 673 C C . SER A 1 83 ? 1.664 -5.871 5.780 1.00 91.88 83 SER A C 1
ATOM 675 O O . SER A 1 83 ? 1.944 -6.872 5.143 1.00 91.88 83 SER A O 1
ATOM 677 N N . PHE A 1 84 ? 0.565 -5.161 5.536 1.00 90.31 84 PHE A N 1
ATOM 678 C CA . PHE A 1 84 ? -0.312 -5.451 4.400 1.00 90.31 84 PHE A CA 1
ATOM 679 C C . PHE A 1 84 ? -0.486 -4.226 3.515 1.00 90.31 84 PHE A C 1
ATOM 681 O O . PHE A 1 84 ? -0.280 -3.077 3.925 1.00 90.31 84 PHE A O 1
ATOM 688 N N . VAL A 1 85 ? -0.909 -4.484 2.284 1.00 89.00 85 VAL A N 1
ATOM 689 C CA . VAL A 1 85 ? -1.123 -3.473 1.257 1.00 89.00 85 VAL A CA 1
ATOM 690 C C . VAL A 1 85 ? -2.608 -3.354 0.976 1.00 89.00 85 VAL A C 1
ATOM 692 O O . VAL A 1 85 ? -3.294 -4.366 0.866 1.00 89.00 85 VAL A O 1
ATOM 695 N N . ILE A 1 86 ? -3.090 -2.125 0.815 1.00 90.69 86 ILE A N 1
ATOM 696 C CA . ILE A 1 86 ? -4.463 -1.826 0.411 1.00 90.69 86 ILE A CA 1
ATOM 697 C C . ILE A 1 86 ? -4.480 -1.329 -1.026 1.00 90.69 86 ILE A C 1
ATOM 699 O O . ILE A 1 86 ? -3.692 -0.456 -1.405 1.00 90.69 86 ILE A O 1
ATOM 703 N N . TYR A 1 87 ? -5.415 -1.844 -1.819 1.00 88.00 87 TYR A N 1
ATOM 704 C CA . TYR A 1 87 ? -5.611 -1.463 -3.213 1.00 88.00 87 TYR A CA 1
ATOM 705 C C . TYR A 1 87 ? -7.081 -1.209 -3.545 1.00 88.00 87 TYR A C 1
ATOM 707 O O . TYR A 1 87 ? -7.999 -1.685 -2.881 1.00 88.00 87 TYR A O 1
ATOM 715 N N . GLU A 1 88 ? -7.286 -0.414 -4.594 1.00 86.75 88 GLU A N 1
ATOM 716 C CA . GLU A 1 88 ? -8.574 -0.128 -5.214 1.00 86.75 88 GLU A CA 1
ATOM 717 C C . GLU A 1 88 ? -8.675 -0.874 -6.553 1.00 86.75 88 GLU A C 1
ATOM 719 O O . GLU A 1 88 ? -7.839 -0.706 -7.447 1.00 86.75 88 GLU A O 1
ATOM 724 N N . GLU A 1 89 ? -9.725 -1.666 -6.731 1.00 84.00 89 GLU A N 1
ATOM 725 C CA . GLU A 1 89 ? -10.066 -2.296 -8.005 1.00 84.00 89 GLU A CA 1
ATOM 726 C C . GLU A 1 89 ? -11.568 -2.182 -8.259 1.00 84.00 89 GLU A C 1
ATOM 728 O O . GLU A 1 89 ? -12.381 -2.454 -7.382 1.00 84.00 89 GLU A O 1
ATOM 733 N N . SER A 1 90 ? -11.952 -1.723 -9.455 1.00 83.75 90 SER A N 1
ATOM 734 C CA . SER A 1 90 ? -13.363 -1.546 -9.835 1.00 83.75 90 SER A CA 1
ATOM 735 C C . SER A 1 90 ? -14.189 -0.768 -8.793 1.00 83.75 90 SER A C 1
ATOM 737 O O . SER A 1 90 ? -15.350 -1.084 -8.546 1.00 83.75 90 SER A O 1
ATOM 739 N N . LYS A 1 91 ? -13.577 0.267 -8.187 1.00 83.69 91 LYS A N 1
ATOM 740 C CA . LYS A 1 91 ? -14.141 1.115 -7.111 1.00 83.69 91 LYS A CA 1
ATOM 741 C C . LYS A 1 91 ? -14.417 0.386 -5.786 1.00 83.69 91 LYS A C 1
ATOM 743 O O . LYS A 1 91 ? -15.156 0.906 -4.956 1.00 83.69 91 LYS A O 1
ATOM 748 N N . ARG A 1 92 ? -13.833 -0.794 -5.580 1.00 88.75 92 ARG A N 1
ATOM 749 C CA . ARG A 1 92 ? -13.856 -1.542 -4.317 1.00 88.75 92 ARG A CA 1
ATOM 750 C C . ARG A 1 92 ? -12.458 -1.604 -3.721 1.00 88.75 92 ARG A C 1
ATOM 752 O O . ARG A 1 92 ? -11.473 -1.482 -4.450 1.00 88.75 92 ARG A O 1
ATOM 759 N N . PHE A 1 93 ? -12.388 -1.779 -2.407 1.00 91.19 93 PHE A N 1
ATOM 760 C CA . PHE A 1 93 ? -11.133 -1.884 -1.674 1.00 91.19 93 PHE A CA 1
ATOM 761 C C . PHE A 1 93 ? -10.846 -3.323 -1.274 1.00 91.19 93 PHE A C 1
ATOM 763 O O . PHE A 1 93 ? -11.764 -4.090 -0.986 1.00 91.19 93 PHE A O 1
ATOM 770 N N . PHE A 1 94 ? -9.562 -3.649 -1.232 1.00 89.44 94 PHE A N 1
ATOM 771 C CA . PHE A 1 94 ? -9.068 -4.985 -0.948 1.00 89.44 94 PHE A CA 1
ATOM 772 C C . PHE A 1 94 ? -7.687 -4.915 -0.283 1.00 89.44 94 PHE A C 1
ATOM 774 O O . PHE A 1 94 ? -7.016 -3.880 -0.373 1.00 89.44 94 PHE A O 1
ATOM 781 N N . TYR A 1 95 ? -7.255 -6.013 0.343 1.00 88.38 95 TYR A N 1
ATOM 782 C CA . TYR A 1 95 ? -5.925 -6.143 0.954 1.00 88.38 95 TYR A CA 1
ATOM 783 C C . TYR A 1 95 ? -5.158 -7.392 0.496 1.00 88.38 95 TYR A C 1
ATOM 785 O O . TYR A 1 95 ? -5.755 -8.328 -0.032 1.00 88.38 95 TYR A O 1
ATOM 793 N N . SER A 1 96 ? -3.823 -7.365 0.602 1.00 76.69 96 SER A N 1
ATOM 794 C CA . SER A 1 96 ? -2.902 -8.281 -0.107 1.00 76.69 96 SER A CA 1
ATOM 795 C C . SER A 1 96 ? -2.458 -9.533 0.654 1.00 76.69 96 SER A C 1
ATOM 797 O O . SER A 1 96 ? -1.743 -10.345 0.070 1.00 76.69 96 SER A O 1
ATOM 799 N N . GLU A 1 97 ? -2.809 -9.662 1.933 1.00 71.06 97 GLU A N 1
ATOM 800 C CA . GLU A 1 97 ? -2.365 -10.766 2.797 1.00 71.06 97 GLU A CA 1
ATOM 801 C C . GLU A 1 97 ? -3.534 -11.575 3.342 1.00 71.06 97 GLU A C 1
ATOM 803 O O . GLU A 1 97 ? -4.599 -11.020 3.606 1.00 71.06 97 GLU A O 1
ATOM 808 N N . GLU A 1 98 ? -3.304 -12.857 3.623 1.00 66.25 98 GLU A N 1
ATOM 809 C CA . GLU A 1 98 ? -4.171 -13.635 4.511 1.00 66.25 98 GLU A CA 1
ATOM 810 C C . GLU A 1 98 ? -3.936 -13.191 5.956 1.00 66.25 98 GLU A C 1
ATOM 812 O O . GLU A 1 98 ? -3.223 -13.815 6.735 1.00 66.25 98 GLU A O 1
ATOM 817 N N . LEU A 1 99 ? -4.527 -12.054 6.308 1.00 70.25 99 LEU A N 1
ATOM 818 C CA . LEU A 1 99 ? -4.691 -11.681 7.701 1.00 70.25 99 LEU A CA 1
ATOM 819 C C . LEU A 1 99 ? -5.870 -12.466 8.267 1.00 70.25 99 LEU A C 1
ATOM 821 O O . LEU A 1 99 ? -6.995 -12.304 7.796 1.00 70.25 99 LEU A O 1
ATOM 825 N N . ASP A 1 100 ? -5.650 -13.163 9.380 1.00 72.25 100 ASP A N 1
ATOM 826 C CA . ASP A 1 100 ? -6.718 -13.668 10.265 1.00 72.25 100 ASP A CA 1
ATOM 827 C C . ASP A 1 100 ? -7.510 -12.531 10.951 1.00 72.25 100 ASP A C 1
ATOM 829 O O . ASP A 1 100 ? -8.221 -12.725 11.939 1.00 72.25 100 ASP A O 1
ATOM 833 N N . LYS A 1 101 ? -7.357 -11.296 10.466 1.00 76.25 101 LYS A N 1
ATOM 834 C CA . LYS A 1 101 ? -7.883 -10.072 11.053 1.00 76.25 101 LYS A CA 1
ATOM 835 C C . LYS A 1 101 ? -8.779 -9.368 10.050 1.00 76.25 101 LYS A C 1
ATOM 837 O O . LYS A 1 101 ? -8.498 -9.318 8.855 1.00 76.25 101 LYS A O 1
ATOM 842 N N . LYS A 1 102 ? -9.845 -8.771 10.572 1.00 88.25 102 LYS A N 1
ATOM 843 C CA . LYS A 1 102 ? -10.772 -7.957 9.791 1.00 88.25 102 LYS A CA 1
ATOM 844 C C . LYS A 1 102 ? -10.141 -6.609 9.487 1.00 88.25 102 LYS A C 1
ATOM 846 O O . LYS A 1 102 ? -9.729 -5.913 10.409 1.00 88.25 102 LYS A O 1
ATOM 851 N N . VAL A 1 103 ? -10.112 -6.233 8.214 1.00 92.06 103 VAL A N 1
ATOM 852 C CA . VAL A 1 103 ? -9.715 -4.890 7.784 1.00 92.06 103 VAL A CA 1
ATOM 853 C C . VAL A 1 103 ? -10.974 -4.105 7.444 1.00 92.06 103 VAL A C 1
ATOM 855 O O . VAL A 1 103 ? -11.820 -4.576 6.684 1.00 92.06 103 VAL A O 1
ATOM 858 N N . ILE A 1 104 ? -11.105 -2.909 8.012 1.00 93.94 104 ILE A N 1
ATOM 859 C CA . ILE A 1 104 ? -12.280 -2.055 7.824 1.00 93.94 104 ILE A CA 1
ATOM 860 C C . ILE A 1 104 ? -11.843 -0.744 7.184 1.00 93.94 104 ILE A C 1
ATOM 862 O O . ILE A 1 104 ? -10.929 -0.070 7.660 1.00 93.94 104 ILE A O 1
ATOM 866 N N . ILE A 1 105 ? -12.534 -0.352 6.119 1.00 93.38 105 ILE A N 1
ATOM 867 C CA . ILE A 1 105 ? -12.370 0.940 5.460 1.00 93.38 105 ILE A CA 1
ATOM 868 C C . ILE A 1 105 ? -13.713 1.655 5.452 1.00 93.38 105 ILE A C 1
ATOM 870 O O . ILE A 1 105 ? -14.690 1.126 4.940 1.00 93.38 105 ILE A O 1
ATOM 874 N N . ASN A 1 106 ? -13.763 2.885 5.971 1.00 94.31 106 ASN A N 1
ATOM 875 C CA . ASN A 1 106 ? -14.982 3.707 5.971 1.00 94.31 106 ASN A CA 1
ATOM 876 C C . ASN A 1 106 ? -16.214 2.974 6.550 1.00 94.31 106 ASN A C 1
ATOM 878 O O . ASN A 1 106 ? -17.324 3.150 6.059 1.00 94.31 106 ASN A O 1
ATOM 882 N N . ASN A 1 107 ? -16.008 2.197 7.620 1.00 92.12 107 ASN A N 1
ATOM 883 C CA . ASN A 1 107 ? -17.010 1.358 8.294 1.00 92.12 107 ASN A CA 1
ATOM 884 C C . ASN A 1 107 ? -17.487 0.129 7.498 1.00 92.12 107 ASN A C 1
ATOM 886 O O . ASN A 1 107 ? -18.460 -0.507 7.898 1.00 92.12 107 ASN A O 1
ATOM 890 N N . GLU A 1 108 ? -16.803 -0.232 6.414 1.00 92.06 108 GLU A N 1
ATOM 891 C CA . GLU A 1 108 ? -17.079 -1.437 5.634 1.00 92.06 108 GLU A CA 1
ATOM 892 C C . GLU A 1 108 ? -15.922 -2.432 5.770 1.00 92.06 108 GLU A C 1
ATOM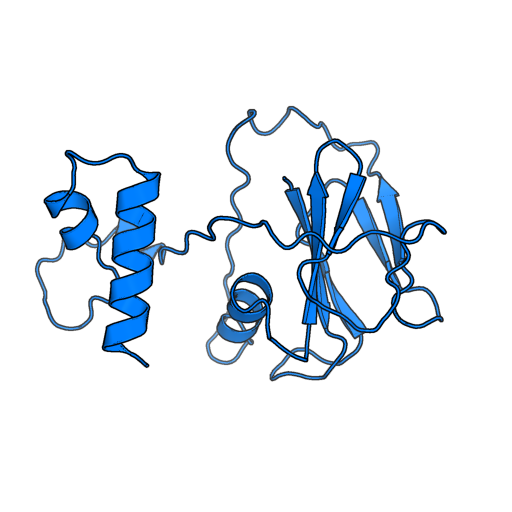 894 O O . GLU A 1 108 ? -14.755 -2.074 5.598 1.00 92.06 108 GLU A O 1
ATOM 899 N N . GLU A 1 109 ? -16.244 -3.685 6.095 1.00 92.50 109 GLU A N 1
ATOM 900 C CA . GLU A 1 109 ? -15.279 -4.785 6.072 1.00 92.50 109 GLU A CA 1
ATOM 901 C C . GLU A 1 109 ? -14.903 -5.075 4.617 1.00 92.50 109 GLU A C 1
ATOM 903 O O . GLU A 1 109 ? -15.767 -5.325 3.772 1.00 92.50 109 GLU A O 1
ATOM 908 N N . ILE A 1 110 ? -13.610 -5.003 4.321 1.00 91.00 110 ILE A N 1
ATOM 909 C CA . ILE A 1 110 ? -13.094 -5.231 2.973 1.00 91.00 110 ILE A CA 1
ATOM 910 C C . ILE A 1 110 ? -12.589 -6.662 2.836 1.00 91.00 110 ILE A C 1
ATOM 912 O O . ILE A 1 110 ? -12.223 -7.307 3.816 1.00 91.00 110 ILE A O 1
ATOM 916 N N . GLN A 1 111 ? -12.550 -7.159 1.605 1.00 86.38 111 GLN A N 1
ATOM 917 C CA . GLN A 1 111 ? -12.143 -8.532 1.335 1.00 86.38 111 GLN A CA 1
ATOM 918 C C . GLN A 1 111 ? -10.650 -8.627 1.026 1.00 86.38 111 GLN A C 1
ATOM 920 O O . GLN A 1 111 ? -10.051 -7.728 0.432 1.00 86.38 111 GLN A O 1
ATOM 925 N N . HIS A 1 112 ? -10.066 -9.762 1.384 1.00 80.62 112 HIS A N 1
ATOM 926 C CA . HIS A 1 112 ? -8.776 -10.179 0.861 1.00 80.62 112 HIS A CA 1
ATOM 927 C C . HIS A 1 112 ? -8.917 -10.544 -0.625 1.00 80.62 112 HIS A C 1
ATOM 929 O O . HIS A 1 112 ? -9.878 -11.215 -1.010 1.00 80.62 112 HIS A O 1
ATOM 935 N N . LEU A 1 113 ? -7.960 -10.140 -1.463 1.00 70.62 113 LEU A N 1
ATOM 936 C CA . LEU A 1 113 ? -7.865 -10.611 -2.847 1.00 70.62 113 LEU A CA 1
ATOM 937 C C . LEU A 1 113 ? -6.445 -11.144 -3.129 1.00 70.62 113 LEU A C 1
ATOM 939 O O . LEU A 1 113 ? -5.455 -10.421 -3.178 1.00 70.62 113 LEU A O 1
ATOM 943 N N . LEU A 1 114 ? -6.360 -12.457 -3.364 1.00 59.75 114 LEU A N 1
ATOM 944 C CA . LEU A 1 114 ? -5.101 -13.182 -3.604 1.00 59.75 114 LEU A CA 1
ATOM 945 C C . LEU A 1 114 ? -4.411 -12.824 -4.939 1.00 59.75 114 LEU A C 1
ATOM 947 O O . LEU A 1 114 ? -3.201 -13.022 -5.103 1.00 59.75 114 LEU A O 1
ATOM 951 N N . ASN A 1 115 ? -5.165 -12.303 -5.910 1.00 57.62 115 ASN A N 1
ATOM 952 C CA . ASN A 1 115 ? -4.812 -12.326 -7.334 1.00 57.62 115 ASN A CA 1
ATOM 953 C C . ASN A 1 115 ? -4.064 -11.083 -7.846 1.00 57.62 115 ASN A C 1
ATOM 955 O O . ASN A 1 115 ? -4.318 -10.614 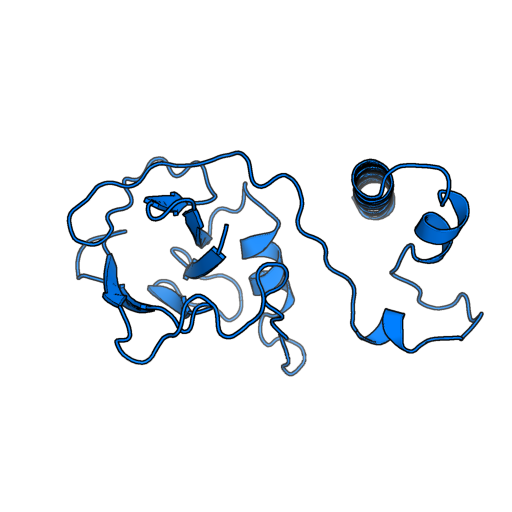-8.952 1.00 57.62 115 ASN A O 1
ATOM 959 N N . ILE A 1 116 ? -3.080 -10.569 -7.105 1.00 57.69 116 ILE A N 1
ATOM 960 C CA . ILE A 1 116 ? -2.043 -9.742 -7.749 1.00 57.69 116 ILE A CA 1
ATOM 961 C C . ILE A 1 116 ? -1.155 -10.691 -8.556 1.00 57.69 116 ILE A C 1
ATOM 963 O O . ILE A 1 116 ? -0.380 -11.442 -7.960 1.00 57.69 116 ILE A O 1
ATOM 967 N N . SER A 1 117 ? -1.322 -10.714 -9.881 1.00 47.41 117 SER A N 1
ATOM 968 C CA . SER A 1 117 ? -0.662 -11.700 -10.746 1.00 47.41 117 SER A CA 1
ATOM 969 C C . SER A 1 117 ? 0.846 -11.482 -10.859 1.00 47.41 117 SER A C 1
ATOM 971 O O . SER A 1 117 ? 1.570 -12.466 -10.867 1.00 47.41 117 SER A O 1
ATOM 973 N N . TYR A 1 118 ? 1.314 -10.227 -10.918 1.00 47.72 118 TYR A N 1
ATOM 974 C CA . TYR A 1 118 ? 2.734 -9.897 -11.100 1.00 47.72 118 TYR A CA 1
ATOM 975 C C . TYR A 1 118 ? 3.070 -8.528 -10.492 1.00 47.72 118 TYR A C 1
ATOM 977 O O . TYR A 1 118 ? 2.296 -7.578 -10.637 1.00 47.72 118 TYR A O 1
ATOM 985 N N . ILE A 1 119 ? 4.243 -8.404 -9.867 1.00 51.91 119 ILE A N 1
ATOM 986 C CA . ILE A 1 119 ? 4.861 -7.117 -9.511 1.00 51.91 119 ILE A CA 1
ATOM 987 C C . ILE A 1 119 ? 6.189 -7.043 -10.260 1.00 51.91 119 ILE A C 1
ATOM 989 O O . ILE A 1 119 ? 7.113 -7.794 -9.965 1.00 51.91 119 ILE A O 1
ATOM 993 N N . TYR A 1 120 ? 6.283 -6.147 -11.245 1.00 46.78 120 TYR A N 1
ATOM 994 C CA . TYR A 1 120 ? 7.520 -5.942 -11.994 1.00 46.78 120 TYR A CA 1
ATOM 995 C C . TYR A 1 120 ? 8.401 -4.912 -11.286 1.00 46.78 120 TYR A C 1
ATOM 997 O O . TYR A 1 120 ? 8.031 -3.743 -11.172 1.00 46.78 120 TYR A O 1
ATOM 1005 N N . TYR A 1 121 ? 9.571 -5.347 -10.822 1.00 47.38 121 TYR A N 1
ATOM 1006 C CA . TYR A 1 121 ? 10.611 -4.483 -10.274 1.00 47.38 121 TYR A CA 1
ATOM 1007 C C . TYR A 1 121 ? 11.824 -4.521 -11.204 1.00 47.38 121 TYR A C 1
ATOM 1009 O O . TYR A 1 121 ? 12.414 -5.576 -11.411 1.00 47.38 121 TYR A O 1
ATOM 1017 N N . SER A 1 122 ? 12.201 -3.367 -11.755 1.00 44.00 122 SER A N 1
ATOM 1018 C CA . SER A 1 122 ? 13.482 -3.184 -12.436 1.00 44.00 122 SER A CA 1
ATOM 1019 C C . SER A 1 122 ? 14.176 -1.961 -11.832 1.00 44.00 122 SER A C 1
ATOM 1021 O O . SER A 1 122 ? 13.597 -0.867 -11.840 1.00 44.00 122 SER A O 1
ATOM 1023 N N . PRO A 1 123 ? 15.382 -2.113 -11.262 1.00 43.94 123 PRO A N 1
ATOM 1024 C CA . PRO A 1 123 ? 16.225 -0.985 -10.904 1.00 43.94 123 PRO A CA 1
ATOM 1025 C C . PRO A 1 123 ? 16.359 -0.007 -12.080 1.00 43.94 123 PRO A C 1
ATOM 1027 O O . PRO A 1 123 ? 16.720 -0.392 -13.186 1.00 43.94 123 PRO A O 1
ATOM 1030 N N . ILE A 1 124 ? 16.145 1.293 -11.839 1.00 39.53 124 ILE A N 1
ATOM 1031 C CA . ILE A 1 124 ? 16.346 2.357 -12.850 1.00 39.53 124 ILE A CA 1
ATOM 1032 C C . ILE A 1 124 ? 17.753 2.282 -13.473 1.00 39.53 124 ILE A C 1
ATOM 1034 O O . ILE A 1 124 ? 17.949 2.599 -14.644 1.00 39.53 124 ILE A O 1
ATOM 1038 N N . ILE A 1 125 ? 18.722 1.809 -12.691 1.00 39.09 125 ILE A N 1
ATOM 1039 C CA . ILE A 1 125 ? 20.100 1.530 -13.097 1.00 39.09 125 ILE A CA 1
ATOM 1040 C C . ILE A 1 125 ? 20.146 0.620 -14.345 1.00 39.09 125 ILE A C 1
ATOM 1042 O O . ILE A 1 125 ? 20.885 0.910 -15.283 1.00 39.09 125 ILE A O 1
ATOM 1046 N N . ASP A 1 126 ? 19.276 -0.382 -14.457 1.00 40.66 126 ASP A N 1
ATOM 1047 C CA . ASP A 1 126 ? 19.243 -1.309 -15.599 1.00 40.66 126 ASP A CA 1
ATOM 1048 C C . ASP A 1 126 ? 18.751 -0.673 -16.904 1.00 40.66 126 ASP A C 1
ATOM 1050 O O . ASP A 1 126 ? 18.984 -1.187 -18.007 1.00 40.66 126 ASP A O 1
ATOM 1054 N N . MET A 1 127 ? 18.064 0.465 -16.803 1.00 40.47 127 MET A N 1
ATOM 1055 C CA . MET A 1 127 ? 17.559 1.205 -17.954 1.00 40.47 127 MET A CA 1
ATOM 1056 C C . MET A 1 127 ? 18.678 1.992 -18.654 1.00 40.47 127 MET A C 1
ATOM 1058 O O . MET A 1 127 ? 18.604 2.199 -19.864 1.00 40.47 127 MET A O 1
ATOM 1062 N N . PHE A 1 128 ? 19.735 2.362 -17.918 1.00 38.50 128 PHE A N 1
ATOM 1063 C CA . PHE A 1 128 ? 20.812 3.241 -18.392 1.00 38.50 128 PHE A CA 1
ATOM 1064 C C . PHE A 1 128 ? 22.163 2.547 -18.613 1.00 38.50 128 PHE A C 1
ATOM 1066 O O . PHE A 1 128 ? 23.032 3.115 -19.276 1.00 38.50 128 PHE A O 1
ATOM 1073 N N . PHE A 1 129 ? 22.361 1.320 -18.122 1.00 41.25 129 PHE A N 1
ATOM 1074 C CA . PHE A 1 129 ? 23.591 0.575 -18.387 1.00 41.25 129 PHE A CA 1
ATOM 1075 C C . PHE A 1 129 ? 23.534 -0.148 -19.744 1.00 41.25 129 PHE A C 1
ATOM 1077 O O . PHE A 1 129 ? 22.975 -1.232 -19.883 1.00 41.25 129 PHE A O 1
ATOM 1084 N N . ASN A 1 130 ? 24.191 0.444 -20.744 1.00 43.69 130 ASN A N 1
ATOM 1085 C CA . ASN A 1 130 ? 24.662 -0.233 -21.962 1.00 43.69 130 ASN A CA 1
ATOM 1086 C C . ASN A 1 130 ? 26.017 -0.944 -21.739 1.00 43.69 130 ASN A C 1
ATOM 1088 O O . ASN A 1 130 ? 26.746 -1.206 -22.695 1.00 43.69 130 ASN A O 1
ATOM 1092 N N . ASN A 1 131 ? 26.403 -1.230 -20.489 1.00 41.53 131 ASN A N 1
ATOM 1093 C CA . ASN A 1 131 ? 27.695 -1.855 -20.219 1.00 41.53 131 ASN A CA 1
ATOM 1094 C C . ASN A 1 131 ? 27.597 -3.378 -20.260 1.00 41.53 131 ASN A C 1
ATOM 1096 O O . ASN A 1 131 ? 26.949 -4.009 -19.432 1.00 41.53 131 ASN A O 1
ATOM 1100 N N . ASN A 1 132 ? 28.373 -3.961 -21.171 1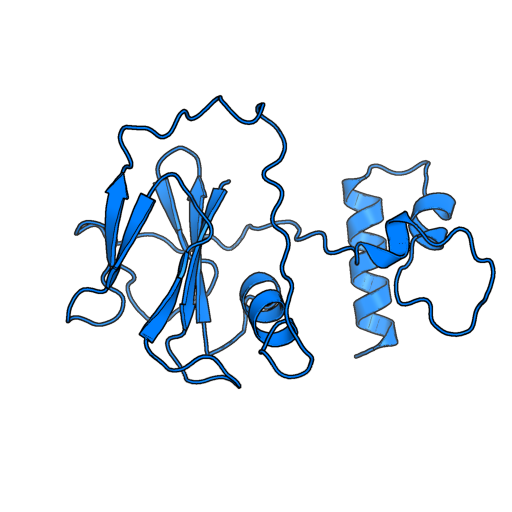.00 45.56 132 ASN A N 1
ATOM 1101 C CA . ASN A 1 132 ? 28.693 -5.387 -21.260 1.00 45.56 132 ASN A CA 1
ATOM 1102 C C . ASN A 1 132 ? 29.580 -5.896 -20.098 1.00 45.56 132 ASN A C 1
ATOM 1104 O O . ASN A 1 132 ? 30.194 -6.958 -20.210 1.00 45.56 132 ASN A O 1
ATOM 1108 N N . SER A 1 133 ? 29.705 -5.150 -18.997 1.00 45.34 133 SER A N 1
ATOM 1109 C CA . SER A 1 133 ? 30.510 -5.556 -17.845 1.00 45.34 133 SER A CA 1
ATOM 1110 C C . SER A 1 133 ? 29.718 -6.532 -16.975 1.00 45.34 133 SER A C 1
ATOM 1112 O O . SER A 1 133 ? 28.730 -6.157 -16.348 1.00 45.34 133 SER A O 1
ATOM 1114 N N . LYS A 1 134 ? 30.181 -7.784 -16.926 1.00 39.75 134 LYS A N 1
ATOM 1115 C CA . LYS A 1 134 ? 29.579 -8.916 -16.196 1.00 39.75 134 LYS A CA 1
ATOM 1116 C C . LYS A 1 134 ? 29.647 -8.815 -14.665 1.00 39.75 134 LYS A C 1
ATOM 1118 O O . LYS A 1 134 ? 29.261 -9.761 -13.993 1.00 39.75 134 LYS A O 1
ATOM 1123 N N . GLU A 1 135 ? 30.189 -7.736 -14.111 1.00 39.53 135 GLU A N 1
ATOM 1124 C CA . GLU A 1 135 ? 30.672 -7.774 -12.729 1.00 39.53 135 GLU A CA 1
ATOM 1125 C C . GLU A 1 135 ? 29.568 -7.610 -11.683 1.00 39.53 135 GLU A C 1
ATOM 1127 O O . GLU A 1 135 ? 29.674 -8.235 -10.639 1.00 39.53 135 GLU A O 1
ATOM 1132 N N . TYR A 1 136 ? 28.475 -6.896 -11.969 1.00 38.47 136 TYR A N 1
ATOM 1133 C CA . TYR A 1 136 ? 27.301 -6.834 -11.088 1.00 38.47 136 TYR A CA 1
ATOM 1134 C C . TYR A 1 136 ? 26.046 -6.531 -11.909 1.00 38.47 136 TYR A C 1
ATOM 1136 O O . TYR A 1 136 ? 25.644 -5.377 -12.046 1.00 38.47 136 TYR A O 1
ATOM 1144 N N . ASN A 1 137 ? 25.445 -7.571 -12.489 1.00 38.56 137 ASN A N 1
ATOM 1145 C CA . ASN A 1 137 ? 24.142 -7.468 -13.133 1.00 38.56 137 ASN A CA 1
ATOM 1146 C C . ASN A 1 137 ? 23.124 -8.290 -12.338 1.00 38.56 137 ASN A C 1
ATOM 1148 O O . ASN A 1 137 ? 23.207 -9.513 -12.316 1.00 38.56 137 ASN A O 1
ATOM 1152 N N . ILE A 1 138 ? 22.204 -7.596 -11.670 1.00 42.09 138 ILE A N 1
ATOM 1153 C CA . ILE A 1 138 ? 21.087 -8.187 -10.916 1.00 42.09 138 ILE A CA 1
ATOM 1154 C C . ILE A 1 138 ? 19.806 -8.205 -11.767 1.00 42.09 138 ILE A C 1
ATOM 1156 O O . ILE A 1 138 ? 18.746 -8.551 -11.262 1.00 42.09 138 ILE A O 1
ATOM 1160 N N . SER A 1 139 ? 19.875 -7.774 -13.035 1.00 44.59 139 SER A N 1
ATOM 1161 C CA . SER A 1 139 ? 18.735 -7.752 -13.940 1.00 44.59 139 SER A CA 1
ATOM 1162 C C . SER A 1 139 ? 18.923 -8.676 -15.131 1.00 44.59 139 SER A C 1
ATOM 1164 O O . SER A 1 139 ? 19.827 -8.561 -15.968 1.00 44.59 139 SER A O 1
ATOM 1166 N N . ASP A 1 140 ? 17.955 -9.568 -15.270 1.00 49.94 140 ASP A N 1
ATOM 1167 C CA . ASP A 1 140 ? 17.848 -10.526 -16.359 1.00 49.94 140 ASP A CA 1
ATOM 1168 C C . ASP A 1 140 ? 17.337 -9.883 -17.667 1.00 49.94 140 ASP A C 1
ATOM 1170 O O . ASP A 1 140 ? 16.574 -10.452 -18.451 1.00 49.94 140 ASP A O 1
ATOM 1174 N N . LYS A 1 141 ? 17.810 -8.669 -17.977 1.00 47.19 141 LYS A N 1
ATOM 1175 C CA . LYS A 1 141 ? 17.525 -7.956 -19.234 1.00 47.19 141 LYS A CA 1
ATOM 1176 C C . LYS A 1 141 ? 17.971 -8.761 -20.463 1.00 47.19 141 LYS A C 1
ATOM 1178 O O . LYS A 1 141 ? 17.316 -8.725 -21.503 1.00 47.19 141 LYS A O 1
ATOM 1183 N N . GLN A 1 142 ? 19.041 -9.553 -20.344 1.00 50.22 142 GLN A N 1
ATOM 1184 C CA . GLN A 1 142 ? 19.448 -10.500 -21.392 1.00 50.22 142 GLN A CA 1
ATOM 1185 C C . GLN A 1 142 ? 18.451 -11.655 -21.575 1.00 50.22 142 GLN A C 1
ATOM 1187 O O . GLN A 1 142 ? 18.322 -12.183 -22.678 1.00 50.22 142 GLN A O 1
ATOM 1192 N N . LEU A 1 143 ? 17.728 -12.037 -20.524 1.00 49.16 143 LEU A N 1
ATOM 1193 C CA . LEU A 1 143 ? 16.705 -13.081 -20.547 1.00 49.16 143 LEU A CA 1
ATOM 1194 C C . LEU A 1 143 ? 15.383 -12.582 -21.142 1.00 49.16 143 LEU A C 1
ATOM 1196 O O . LEU A 1 143 ? 14.712 -13.344 -21.841 1.00 49.16 143 LEU A O 1
ATOM 1200 N N . LEU A 1 144 ? 15.070 -11.287 -20.984 1.00 49.16 144 LEU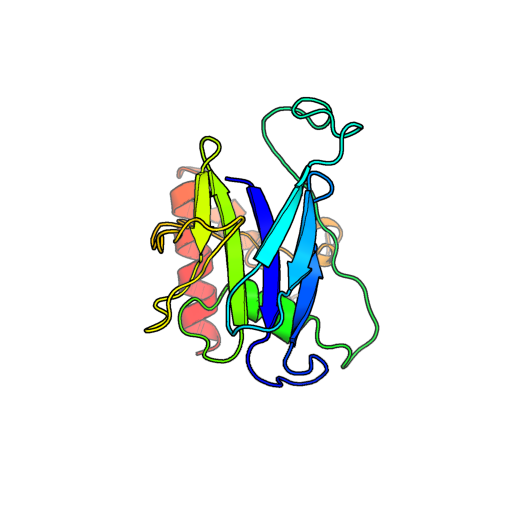 A N 1
ATOM 1201 C CA . LEU A 1 144 ? 14.031 -10.626 -21.778 1.00 49.16 144 LEU A CA 1
ATOM 1202 C C . LEU A 1 144 ? 14.360 -10.712 -23.270 1.00 49.16 144 LEU A C 1
ATOM 1204 O O . LEU A 1 144 ? 13.512 -11.166 -24.032 1.00 49.16 144 LEU A O 1
ATOM 1208 N N . LEU A 1 145 ? 15.563 -10.312 -23.686 1.00 52.59 145 LEU A N 1
ATOM 1209 C CA . LEU A 1 145 ? 15.951 -10.285 -25.104 1.00 52.59 145 LEU A CA 1
ATOM 1210 C C . LEU A 1 145 ? 16.032 -11.689 -25.735 1.00 52.59 145 LEU A C 1
ATOM 1212 O O . LEU A 1 145 ? 15.725 -11.853 -26.910 1.00 52.59 145 LEU A O 1
ATOM 1216 N N . LYS A 1 146 ? 16.388 -12.724 -24.961 1.00 57.06 146 LYS A N 1
ATOM 1217 C CA . LYS A 1 146 ? 16.423 -14.123 -25.437 1.00 57.06 146 LYS A CA 1
ATOM 1218 C C . LYS A 1 146 ? 15.042 -14.725 -25.727 1.00 57.06 146 LYS A C 1
ATOM 1220 O O . LYS A 1 146 ? 14.965 -15.696 -26.472 1.00 57.06 146 LYS A O 1
ATOM 1225 N N . ASN A 1 147 ? 13.974 -14.166 -25.156 1.00 58.75 147 ASN A N 1
ATOM 1226 C CA . ASN A 1 147 ? 12.616 -14.718 -25.217 1.00 58.75 147 ASN A CA 1
ATOM 1227 C C . ASN A 1 147 ? 11.607 -13.763 -25.877 1.00 58.75 147 ASN A C 1
ATOM 1229 O O . ASN A 1 147 ? 10.414 -13.836 -25.582 1.00 58.75 147 ASN A O 1
ATOM 1233 N N . ASP A 1 148 ? 12.054 -12.872 -26.770 1.00 61.62 148 ASP A N 1
ATOM 1234 C CA . ASP A 1 148 ? 11.195 -11.875 -27.439 1.00 61.62 148 ASP A CA 1
ATOM 1235 C C . ASP A 1 148 ? 10.012 -12.485 -28.216 1.00 61.62 148 ASP A C 1
ATOM 1237 O O . ASP A 1 148 ? 9.008 -11.816 -28.444 1.00 61.62 148 ASP A O 1
ATOM 1241 N N . ASN A 1 149 ? 10.093 -13.774 -28.550 1.00 68.75 149 ASN A N 1
ATOM 1242 C CA . ASN A 1 149 ? 9.061 -14.516 -29.276 1.00 68.75 149 ASN A CA 1
ATOM 1243 C C . ASN A 1 149 ? 7.876 -14.962 -28.398 1.00 68.75 149 ASN A C 1
ATOM 1245 O O . ASN A 1 149 ? 6.935 -15.568 -28.906 1.00 68.75 149 ASN A O 1
ATOM 1249 N N . ILE A 1 150 ? 7.923 -14.723 -27.085 1.00 68.88 150 ILE A N 1
ATOM 1250 C CA . ILE A 1 150 ? 6.894 -15.154 -26.131 1.00 68.88 150 ILE A CA 1
ATOM 1251 C C . ILE A 1 150 ? 6.173 -13.919 -25.577 1.00 68.88 150 ILE A C 1
ATOM 1253 O O . ILE A 1 150 ? 6.753 -12.837 -25.470 1.00 68.88 150 ILE A O 1
ATOM 1257 N N . SER A 1 151 ? 4.894 -14.064 -25.214 1.00 65.19 151 SER A N 1
ATOM 1258 C CA . SER A 1 151 ? 4.122 -12.983 -24.598 1.00 65.19 151 SER A CA 1
ATOM 1259 C C . SER A 1 151 ? 4.830 -12.405 -23.370 1.00 65.19 151 SER A C 1
ATOM 1261 O O . SER A 1 151 ? 5.482 -13.116 -22.599 1.00 65.19 151 SER A O 1
ATOM 1263 N N . LEU A 1 152 ? 4.665 -11.096 -23.168 1.00 53.94 152 LEU A N 1
ATOM 1264 C CA . LEU A 1 152 ? 5.275 -10.368 -22.057 1.00 53.94 152 LEU A CA 1
ATOM 1265 C C . LEU A 1 152 ? 4.980 -11.031 -20.702 1.00 53.94 152 LEU A C 1
ATOM 1267 O O . LEU A 1 152 ? 5.890 -11.182 -19.898 1.00 53.94 152 LEU A O 1
ATOM 1271 N N . SER A 1 153 ? 3.751 -11.512 -20.486 1.00 50.81 153 SER A N 1
ATOM 1272 C CA . SER A 1 153 ? 3.357 -12.221 -19.259 1.00 50.81 153 SER A CA 1
ATOM 1273 C C . SER A 1 153 ? 4.229 -13.446 -18.969 1.00 50.81 153 SER A C 1
ATOM 1275 O O . SER A 1 153 ? 4.672 -13.647 -17.842 1.00 50.81 153 SER A O 1
ATOM 1277 N N . ASN A 1 154 ? 4.529 -14.244 -19.993 1.00 56.12 154 ASN A N 1
ATOM 1278 C CA . ASN A 1 154 ? 5.320 -15.462 -19.847 1.00 56.12 154 ASN A CA 1
ATOM 1279 C C . ASN A 1 154 ? 6.809 -15.144 -19.687 1.00 56.12 154 ASN A C 1
ATOM 1281 O O . ASN A 1 154 ? 7.505 -15.821 -18.939 1.00 56.12 154 ASN A O 1
ATOM 1285 N N . ARG A 1 155 ? 7.297 -14.085 -20.345 1.00 59.69 155 ARG A N 1
ATOM 1286 C CA . ARG A 1 155 ? 8.674 -13.596 -20.171 1.00 59.69 155 ARG A CA 1
ATOM 1287 C C . ARG A 1 155 ? 8.924 -13.135 -18.737 1.00 59.69 155 ARG A C 1
ATOM 1289 O O . ARG A 1 155 ? 9.953 -13.478 -18.165 1.00 59.69 155 ARG A O 1
ATOM 1296 N N . LEU A 1 156 ? 7.972 -12.402 -18.160 1.00 53.22 156 LEU A N 1
ATOM 1297 C CA . LEU A 1 156 ? 8.033 -11.944 -16.773 1.00 53.22 156 LEU A CA 1
ATOM 1298 C C . LEU A 1 156 ? 8.023 -13.119 -15.783 1.00 53.22 156 LEU A C 1
ATOM 1300 O O . LEU A 1 156 ? 8.853 -13.143 -14.881 1.00 53.22 156 LEU A O 1
ATOM 1304 N N . ALA A 1 157 ? 7.177 -14.129 -16.011 1.00 55.75 157 ALA A N 1
ATOM 1305 C CA . ALA A 1 157 ? 7.131 -15.335 -15.179 1.00 55.75 157 ALA A CA 1
ATOM 1306 C C . ALA A 1 157 ? 8.429 -16.174 -15.225 1.00 55.75 157 ALA A C 1
ATOM 1308 O O . ALA A 1 157 ? 8.802 -16.803 -14.237 1.00 55.75 157 ALA A O 1
ATOM 1309 N N . ILE A 1 158 ? 9.132 -16.203 -16.364 1.00 58.84 158 ILE A N 1
ATOM 1310 C CA . ILE A 1 158 ? 10.428 -16.895 -16.502 1.00 58.84 158 ILE A CA 1
ATOM 1311 C C . ILE A 1 158 ? 11.522 -16.180 -15.698 1.00 58.84 158 ILE A C 1
ATOM 1313 O O . ILE A 1 158 ? 12.318 -16.837 -15.033 1.00 58.84 158 ILE A O 1
ATOM 1317 N N . ILE A 1 159 ? 11.550 -14.848 -15.745 1.00 57.25 159 ILE A N 1
ATOM 1318 C CA . ILE A 1 159 ? 12.536 -14.032 -15.019 1.00 57.25 159 ILE A CA 1
ATOM 1319 C C . ILE A 1 159 ? 12.320 -14.145 -13.514 1.00 57.25 159 ILE A C 1
ATOM 1321 O O . ILE A 1 159 ? 13.264 -14.399 -12.776 1.00 57.25 159 ILE A O 1
ATOM 1325 N N . GLU A 1 160 ? 11.064 -14.056 -13.077 1.00 52.25 160 GLU A N 1
ATOM 1326 C CA . GLU A 1 160 ? 10.696 -14.220 -11.673 1.00 52.25 160 GLU A CA 1
ATOM 1327 C C . GLU A 1 160 ? 11.163 -15.576 -11.113 1.00 52.25 160 GLU A C 1
ATOM 1329 O O . GLU A 1 160 ? 11.734 -15.629 -10.027 1.00 52.25 160 GLU A O 1
ATOM 1334 N N . ASN A 1 161 ? 11.010 -16.664 -11.878 1.00 52.00 161 ASN A N 1
ATOM 1335 C CA . ASN A 1 161 ? 11.479 -17.995 -11.476 1.00 52.00 161 ASN A CA 1
ATOM 1336 C C . ASN A 1 161 ? 13.011 -18.143 -11.465 1.00 52.00 161 ASN A C 1
ATOM 1338 O O . ASN A 1 161 ? 13.539 -18.895 -10.646 1.00 52.00 161 ASN A O 1
ATOM 1342 N N . ASN A 1 162 ? 13.737 -17.459 -12.351 1.00 51.16 162 ASN A N 1
ATOM 1343 C CA . ASN A 1 162 ? 15.201 -17.527 -12.374 1.00 51.16 162 ASN A CA 1
ATOM 1344 C C . ASN A 1 162 ? 15.832 -16.781 -11.196 1.00 51.16 162 ASN A C 1
ATOM 1346 O O . ASN A 1 162 ? 16.709 -17.340 -10.538 1.00 51.16 162 ASN A O 1
ATOM 1350 N N . ASP A 1 163 ? 15.344 -15.581 -10.878 1.00 41.62 163 ASP A N 1
ATOM 1351 C CA . ASP A 1 163 ? 15.817 -14.819 -9.717 1.00 41.62 163 ASP A CA 1
ATOM 1352 C C . ASP A 1 163 ? 15.525 -15.553 -8.397 1.00 41.62 163 ASP A C 1
ATOM 1354 O O . ASP A 1 163 ? 16.323 -15.495 -7.461 1.00 41.62 163 ASP A O 1
ATOM 1358 N N . ILE A 1 164 ? 14.401 -16.278 -8.319 1.00 41.66 164 ILE A N 1
ATOM 1359 C CA . ILE A 1 164 ? 14.065 -17.116 -7.160 1.00 41.66 164 ILE A CA 1
ATOM 1360 C C . ILE A 1 164 ? 15.061 -18.270 -7.009 1.00 41.66 164 ILE A C 1
ATOM 1362 O O . ILE A 1 164 ? 15.577 -18.463 -5.918 1.00 41.66 164 ILE A O 1
ATOM 1366 N N . ASN A 1 165 ? 15.368 -19.000 -8.085 1.00 44.44 165 ASN A N 1
ATOM 1367 C CA . ASN A 1 165 ? 16.236 -20.183 -8.020 1.00 44.44 165 ASN A CA 1
ATOM 1368 C C . ASN A 1 165 ? 17.732 -19.866 -7.870 1.00 44.44 165 ASN A C 1
ATOM 1370 O O . ASN A 1 165 ? 18.514 -20.756 -7.540 1.00 44.44 165 ASN A O 1
ATOM 1374 N N . TYR A 1 166 ? 18.163 -18.644 -8.193 1.00 41.09 166 TYR A N 1
ATOM 1375 C CA . TYR A 1 166 ? 19.580 -18.277 -8.128 1.00 41.09 166 TYR A CA 1
ATOM 1376 C C . TYR A 1 166 ? 19.990 -17.720 -6.757 1.00 41.09 166 TYR A C 1
ATOM 1378 O O . TYR A 1 166 ? 21.159 -17.805 -6.379 1.00 41.09 166 TYR A O 1
ATOM 1386 N N . TYR A 1 167 ? 19.041 -17.148 -6.011 1.00 42.94 167 TYR A N 1
ATOM 1387 C CA . TYR A 1 167 ? 19.318 -16.431 -4.764 1.00 42.94 167 TYR A CA 1
ATOM 1388 C C . TYR A 1 167 ? 18.605 -17.002 -3.527 1.00 42.94 167 TYR A C 1
ATOM 1390 O O . TYR A 1 167 ? 18.847 -16.500 -2.426 1.00 42.94 167 TYR A O 1
ATOM 1398 N N . PHE A 1 168 ? 17.781 -18.046 -3.686 1.00 37.59 168 PHE A N 1
ATOM 1399 C CA . PHE A 1 168 ? 17.127 -18.804 -2.611 1.00 37.59 168 PHE A CA 1
ATOM 1400 C C . PHE A 1 168 ? 17.215 -20.311 -2.872 1.00 37.59 168 PHE A C 1
ATOM 1402 O O . PHE A 1 168 ? 17.180 -21.060 -1.869 1.00 37.59 168 PHE A O 1
#

Radius of gyration: 18.02 Å; chains: 1; bounding box: 48×38×47 Å

Foldseek 3Di:
DFWAWKAFCPDDQQDHHGDIGGPDPQWDWDDDPDPQEIETDGDPPDDPCPPPDDDDDDDDDDDPSNCPVVVVCLVVPQADDTMWTWDADPNAIEIRHPDPDFHHYPNDTGYHDPPPPDDDDDDPVVVPDPDPDPPDDLDVVVLCVVPVVDDPSVSRVVRVVVSVVVPD

Secondary structure (DSSP, 8-state):
-EEEEEEESS-BTTBPTT-EEE--SSEEEEE-SSTTEEEEEEPTT--TTSS-TT---------TTSSHHHHHHHHH-TT-SSEEEEEEETTEEEESS--SS--EETTEEPEE-----------HHHHH-----TTS---THHHHHHTTTS-HHHHHHHHHHHHHHHH-

pLDDT: mean 72.29, std 19.03, range [37.59, 95.75]

Sequence (168 aa):
MRLLFIYFYETKGTFKEGTIISLSKKYTVSKLDKDFEFKLKKNNLFQDDFYGSNIDIGAVIGENGTGKSILINSLRDKKNNYSFVIYEESKRFFYSEELDKKVIINNEEIQHLLNISYIYYSPIIDMFFNNNSKEYNISDKQLLLKNDNISLSNRLAIIENNDINYYF